Protein AF-A0A6P6X466-F1 (afdb_monomer_lite)

pLDDT: mean 77.44, std 16.74, range [40.84, 95.31]

Radius of gyration: 18.44 Å; chains: 1; bounding box: 36×22×62 Å

Foldseek 3Di:
DDDDDDPPDDDDDPLVCQQPPVVLVDDPVDPPVPPPPVSRQPQHDDPPGHPCPVVVVVVVVVVVCVVVVVVVVVVVD

Sequence (77 aa):
MGYDIPAGAAVMVNAWAIARDPLLGISLQNFSQRGFNSELIPFGAGRRGCPGTTFVVAVNKLALAKLFSCRISLSWM

Secondary structure (DSSP, 8-state):
----PPTT------HHHHTT-GGG---TT----SS--TT--BTB-GGGS-TTHHHHHHHHHHHHHHHHHHHHHHH--

Structure (mmCIF, N/CA/C/O backbone):
data_AF-A0A6P6X466-F1
#
_entry.id   AF-A0A6P6X466-F1
#
loop_
_atom_site.group_PDB
_atom_site.id
_atom_site.type_symbol
_atom_site.label_atom_id
_atom_site.label_alt_id
_atom_site.label_comp_id
_atom_site.label_asym_id
_atom_site.label_entity_id
_atom_site.label_seq_id
_atom_site.pdbx_PDB_ins_code
_atom_site.Cartn_x
_atom_site.Cartn_y
_atom_site.Cartn_z
_atom_site.occupancy
_atom_site.B_iso_or_equiv
_atom_site.auth_seq_id
_atom_site.auth_comp_id
_atom_site.auth_asym_id
_atom_site.auth_atom_id
_atom_site.pdbx_PDB_model_num
ATOM 1 N N . MET A 1 1 ? 19.566 4.668 -12.276 1.00 51.22 1 MET A N 1
ATOM 2 C CA . MET A 1 1 ? 19.832 3.335 -12.851 1.00 51.22 1 MET A CA 1
ATOM 3 C C . MET A 1 1 ? 18.490 2.728 -13.227 1.00 51.22 1 MET A C 1
ATOM 5 O O . MET A 1 1 ? 17.659 2.581 -12.341 1.00 51.22 1 MET A O 1
ATOM 9 N N . GLY A 1 2 ? 18.230 2.516 -14.515 1.00 77.69 2 GLY A N 1
ATOM 10 C CA . GLY A 1 2 ? 16.996 1.892 -15.007 1.00 77.69 2 GLY A CA 1
ATOM 11 C C . GLY A 1 2 ? 17.260 0.448 -15.426 1.00 77.69 2 GLY A C 1
ATOM 12 O O . GLY A 1 2 ? 18.398 0.108 -15.731 1.00 77.69 2 GLY A O 1
ATOM 13 N N . TYR A 1 3 ? 16.223 -0.385 -15.411 1.00 85.19 3 TYR A N 1
ATOM 14 C CA . TYR A 1 3 ? 16.263 -1.724 -15.996 1.00 85.19 3 TYR A CA 1
ATOM 15 C C . TYR A 1 3 ? 15.664 -1.670 -17.402 1.00 85.19 3 TYR A C 1
ATOM 17 O O . TYR A 1 3 ? 14.597 -1.079 -17.581 1.00 85.19 3 TYR A O 1
ATOM 25 N N . ASP A 1 4 ? 16.316 -2.312 -18.370 1.00 91.25 4 ASP A N 1
ATOM 26 C CA . ASP A 1 4 ? 15.747 -2.514 -19.702 1.00 91.25 4 ASP A CA 1
ATOM 27 C C . ASP A 1 4 ? 14.725 -3.651 -19.645 1.00 91.25 4 ASP A C 1
ATOM 29 O O . ASP A 1 4 ? 15.063 -4.827 -19.505 1.00 91.25 4 ASP A O 1
ATOM 33 N N . ILE A 1 5 ? 13.449 -3.278 -19.708 1.00 90.25 5 ILE A N 1
ATOM 34 C CA . ILE A 1 5 ? 12.321 -4.207 -19.658 1.00 90.25 5 ILE A CA 1
ATOM 35 C C . ILE A 1 5 ? 11.786 -4.371 -21.087 1.00 90.25 5 ILE A C 1
ATOM 37 O O . ILE A 1 5 ? 11.361 -3.378 -21.685 1.00 90.25 5 ILE A O 1
ATOM 41 N N . PRO A 1 6 ? 11.782 -5.591 -21.654 1.00 94.44 6 PRO A N 1
ATOM 42 C CA . PRO A 1 6 ? 11.294 -5.804 -23.010 1.00 94.44 6 PRO A CA 1
ATOM 43 C C . PRO A 1 6 ? 9.788 -5.528 -23.110 1.00 94.44 6 PRO A C 1
ATOM 45 O O . PRO A 1 6 ? 9.025 -5.724 -22.159 1.00 94.44 6 PRO A O 1
ATOM 48 N N . ALA A 1 7 ? 9.344 -5.082 -24.287 1.00 94.50 7 ALA A N 1
ATOM 49 C CA . ALA A 1 7 ? 7.936 -4.796 -24.536 1.00 94.50 7 ALA A CA 1
ATOM 50 C C . ALA A 1 7 ? 7.069 -6.050 -24.315 1.00 94.50 7 ALA A C 1
ATOM 52 O O . ALA A 1 7 ? 7.399 -7.139 -24.777 1.00 94.50 7 ALA A O 1
ATOM 53 N N . GLY A 1 8 ? 5.953 -5.887 -23.602 1.00 93.50 8 GLY A N 1
ATOM 54 C CA . GLY A 1 8 ? 5.044 -6.987 -23.265 1.00 93.50 8 GLY A CA 1
ATOM 55 C C . GLY A 1 8 ? 5.443 -7.803 -22.030 1.00 93.50 8 GLY A C 1
ATOM 56 O O . GLY A 1 8 ? 4.686 -8.689 -21.636 1.00 93.50 8 GLY A O 1
ATOM 57 N N . ALA A 1 9 ? 6.574 -7.505 -21.379 1.00 94.81 9 ALA A N 1
ATOM 58 C CA . ALA A 1 9 ? 6.928 -8.153 -20.121 1.00 94.81 9 ALA A CA 1
ATOM 59 C C . ALA A 1 9 ? 5.943 -7.786 -18.999 1.00 94.81 9 ALA A C 1
ATOM 61 O O . ALA A 1 9 ? 5.600 -6.619 -18.792 1.00 94.81 9 ALA A O 1
ATOM 62 N N . ALA A 1 10 ? 5.519 -8.793 -18.234 1.00 92.94 10 ALA A N 1
ATOM 63 C CA . ALA A 1 10 ? 4.758 -8.578 -17.014 1.00 92.94 10 ALA A CA 1
ATOM 64 C C . ALA A 1 10 ? 5.698 -8.108 -15.895 1.00 92.94 10 ALA A C 1
ATOM 66 O O . ALA A 1 10 ? 6.707 -8.749 -15.608 1.00 92.94 10 ALA A O 1
ATOM 67 N N . VAL A 1 11 ? 5.344 -7.003 -15.241 1.00 90.06 11 VAL A N 1
ATOM 68 C CA . VAL A 1 11 ? 6.100 -6.446 -14.114 1.00 90.06 11 VAL A CA 1
ATOM 69 C C . VAL A 1 11 ? 5.227 -6.493 -12.870 1.00 90.06 11 VAL A C 1
ATOM 71 O O . VAL A 1 11 ? 4.107 -5.980 -12.869 1.00 90.06 11 VAL A O 1
ATOM 74 N N . MET A 1 12 ? 5.749 -7.091 -11.802 1.00 91.06 12 MET A N 1
ATOM 75 C CA . MET A 1 12 ? 5.089 -7.130 -10.502 1.00 91.06 12 MET A CA 1
ATOM 76 C C . MET A 1 12 ? 5.778 -6.166 -9.538 1.00 91.06 12 MET A C 1
ATOM 78 O O . MET A 1 12 ? 6.996 -6.190 -9.380 1.00 91.06 12 MET A O 1
ATOM 82 N N . VAL A 1 13 ? 4.990 -5.322 -8.873 1.00 88.00 13 VAL A N 1
ATOM 83 C CA . VAL A 1 13 ? 5.498 -4.382 -7.869 1.00 88.00 13 VAL A CA 1
ATOM 84 C C . VAL A 1 13 ? 5.463 -5.047 -6.499 1.00 88.00 13 VAL A C 1
ATOM 86 O O . VAL A 1 13 ? 4.393 -5.384 -5.990 1.00 88.00 13 VAL A O 1
ATOM 89 N N . ASN A 1 14 ? 6.629 -5.211 -5.876 1.00 90.12 14 ASN A N 1
ATOM 90 C CA . ASN A 1 14 ? 6.732 -5.748 -4.522 1.00 90.12 14 ASN A CA 1
ATOM 91 C C . ASN A 1 14 ? 6.520 -4.641 -3.478 1.00 90.12 14 ASN A C 1
ATOM 93 O O . ASN A 1 14 ? 7.470 -4.111 -2.900 1.00 90.12 14 ASN A O 1
ATOM 97 N N . ALA A 1 15 ? 5.256 -4.302 -3.223 1.00 86.81 15 ALA A N 1
ATOM 98 C CA . ALA A 1 15 ? 4.890 -3.280 -2.241 1.00 86.81 15 ALA A CA 1
ATOM 99 C C . ALA A 1 15 ? 5.380 -3.609 -0.814 1.00 86.81 15 ALA A C 1
ATOM 101 O O . ALA A 1 15 ? 5.663 -2.707 -0.032 1.00 86.81 15 ALA A O 1
ATOM 102 N N . TRP A 1 16 ? 5.522 -4.896 -0.481 1.00 85.94 16 TRP A N 1
ATOM 103 C CA . TRP A 1 16 ? 5.955 -5.369 0.837 1.00 85.94 16 TRP A CA 1
ATOM 104 C C . TRP A 1 16 ? 7.448 -5.154 1.105 1.00 85.94 16 TRP A C 1
ATOM 106 O O . TRP A 1 16 ? 7.844 -4.866 2.237 1.00 85.94 16 TRP A O 1
ATOM 116 N N . ALA A 1 17 ? 8.282 -5.306 0.074 1.00 88.38 17 ALA A N 1
ATOM 117 C CA . ALA A 1 17 ? 9.696 -4.956 0.146 1.00 88.38 17 ALA A CA 1
ATOM 118 C C . ALA A 1 17 ? 9.873 -3.435 0.235 1.00 88.38 17 ALA A C 1
ATOM 120 O O . ALA A 1 17 ? 10.587 -2.973 1.116 1.00 88.38 17 ALA A O 1
ATOM 121 N N . ILE A 1 18 ? 9.152 -2.674 -0.599 1.00 85.31 18 ILE A N 1
ATOM 122 C CA . ILE A 1 18 ? 9.202 -1.202 -0.605 1.00 85.31 18 ILE A CA 1
ATOM 123 C C . ILE A 1 18 ? 8.826 -0.643 0.769 1.00 85.31 18 ILE A C 1
ATOM 125 O O . ILE A 1 18 ? 9.575 0.138 1.335 1.00 85.31 18 ILE A O 1
ATOM 129 N N . ALA A 1 19 ? 7.721 -1.098 1.367 1.00 79.81 19 ALA A N 1
ATOM 130 C CA . ALA A 1 19 ? 7.262 -0.597 2.667 1.00 79.81 19 ALA A CA 1
ATOM 131 C C . ALA A 1 19 ? 8.233 -0.849 3.840 1.00 79.81 19 ALA A C 1
ATOM 133 O O . ALA A 1 19 ? 7.999 -0.344 4.937 1.00 79.81 19 ALA A O 1
ATOM 134 N N . ARG A 1 20 ? 9.278 -1.663 3.646 1.00 81.38 20 ARG A N 1
ATOM 135 C CA . ARG A 1 20 ? 10.265 -2.031 4.674 1.00 81.38 20 ARG A CA 1
ATOM 136 C C . ARG A 1 20 ? 11.694 -1.742 4.236 1.00 81.38 20 ARG A C 1
ATOM 138 O O . ARG A 1 20 ? 12.630 -2.253 4.846 1.00 81.38 20 ARG A O 1
ATOM 145 N N . ASP A 1 21 ? 11.851 -0.949 3.183 1.00 84.31 21 ASP A N 1
ATOM 146 C CA . ASP A 1 21 ? 13.156 -0.502 2.741 1.00 84.31 21 ASP A CA 1
ATOM 147 C C . ASP A 1 21 ? 13.740 0.454 3.801 1.00 84.31 21 ASP A C 1
ATOM 149 O O . ASP A 1 21 ? 13.137 1.496 4.087 1.00 84.31 21 ASP A O 1
ATOM 153 N N . PRO A 1 22 ? 14.891 0.116 4.416 1.00 81.56 22 PRO A N 1
ATOM 154 C CA . PRO A 1 22 ? 15.520 0.960 5.428 1.00 81.56 22 PRO A CA 1
ATOM 155 C C . PRO A 1 22 ? 15.903 2.349 4.897 1.00 81.56 22 PRO A C 1
ATOM 157 O O . PRO A 1 22 ? 16.041 3.278 5.693 1.00 81.56 22 PRO A O 1
ATOM 160 N N . LEU A 1 23 ? 16.047 2.512 3.576 1.00 81.12 23 LEU A N 1
ATOM 161 C CA . LEU A 1 23 ? 16.390 3.790 2.949 1.00 81.12 23 LEU A CA 1
ATOM 162 C C . LEU A 1 23 ? 15.249 4.811 2.989 1.00 81.12 23 LEU A C 1
ATOM 164 O O . LEU A 1 23 ? 15.523 6.007 2.950 1.00 81.12 23 LEU A O 1
ATOM 168 N N . LEU A 1 24 ? 13.995 4.367 3.112 1.00 72.19 24 LEU A N 1
ATOM 169 C CA . LEU A 1 24 ? 12.840 5.269 3.186 1.00 72.19 24 LEU A CA 1
ATOM 170 C C . LEU A 1 24 ? 12.713 5.949 4.561 1.00 72.19 24 LEU A C 1
ATOM 172 O O . LEU A 1 24 ? 11.846 6.788 4.767 1.00 72.19 24 LEU A O 1
ATOM 176 N N . GLY A 1 25 ? 13.526 5.571 5.557 1.00 65.00 25 GLY A N 1
ATOM 177 C CA . GLY A 1 25 ? 13.478 6.179 6.894 1.00 65.00 25 GLY A CA 1
ATOM 178 C C . GLY A 1 25 ? 12.145 5.981 7.638 1.00 65.00 25 GLY A C 1
ATOM 179 O O . GLY A 1 25 ? 11.927 6.578 8.695 1.00 65.00 25 GLY A O 1
ATOM 180 N N . ILE A 1 26 ? 11.250 5.132 7.118 1.00 63.28 26 ILE A N 1
ATOM 181 C CA . ILE A 1 26 ? 9.954 4.826 7.719 1.00 63.28 26 ILE A CA 1
ATOM 182 C C . ILE A 1 26 ? 10.188 3.841 8.864 1.00 63.28 26 ILE A C 1
ATOM 184 O O . ILE A 1 26 ? 10.298 2.630 8.672 1.00 63.28 26 ILE A O 1
ATOM 188 N N . SER A 1 27 ? 10.238 4.349 10.092 1.00 59.16 27 SER A N 1
ATOM 189 C CA . SER A 1 27 ? 10.133 3.483 11.263 1.00 59.16 27 SER A CA 1
ATOM 190 C C . SER A 1 27 ? 8.723 2.891 11.311 1.00 59.16 27 SER A C 1
ATOM 192 O O . SER A 1 27 ? 7.753 3.608 11.552 1.00 59.16 27 SER A O 1
ATOM 194 N N . LEU A 1 28 ? 8.609 1.568 11.145 1.00 56.06 28 LEU A N 1
ATOM 195 C CA . LEU A 1 28 ? 7.359 0.818 11.354 1.00 56.06 28 LEU A CA 1
ATOM 196 C C . LEU A 1 28 ? 6.783 1.005 12.772 1.00 56.06 28 LEU A C 1
ATOM 198 O O . LEU A 1 28 ? 5.626 0.679 13.018 1.00 56.06 28 LEU A O 1
ATOM 202 N N . GLN A 1 29 ? 7.587 1.510 13.711 1.00 53.84 29 GLN A N 1
ATOM 203 C CA . GLN A 1 29 ? 7.166 1.844 15.070 1.00 53.84 29 GLN A 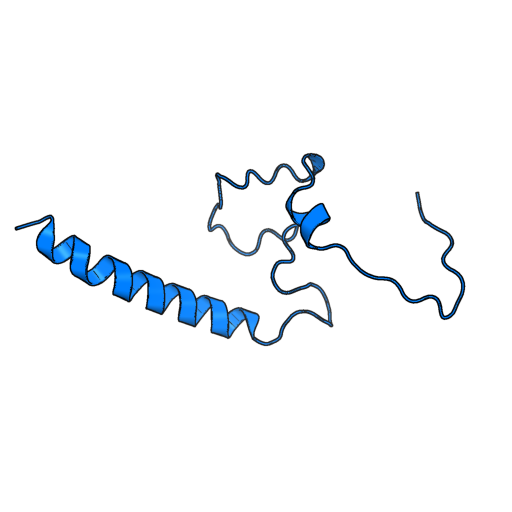CA 1
ATOM 204 C C . GLN A 1 29 ? 6.568 3.251 15.186 1.00 53.84 29 GLN A C 1
ATOM 206 O O . GLN A 1 29 ? 5.730 3.478 16.054 1.00 53.84 29 GLN A O 1
ATOM 211 N N . ASN A 1 30 ? 6.942 4.181 14.304 1.00 54.38 30 ASN A N 1
ATOM 212 C CA . ASN A 1 30 ? 6.518 5.577 14.363 1.00 54.38 30 ASN A CA 1
ATOM 213 C C . ASN A 1 30 ? 5.600 5.910 13.181 1.00 54.38 30 ASN A C 1
ATOM 215 O O . ASN A 1 30 ? 5.952 6.690 12.295 1.00 54.38 30 ASN A O 1
ATOM 219 N N . PHE A 1 31 ? 4.386 5.350 13.190 1.00 55.88 31 PHE A N 1
ATOM 220 C CA . PHE A 1 31 ? 3.298 5.797 12.316 1.00 55.88 31 PHE A CA 1
ATOM 221 C C . PHE A 1 31 ? 2.848 7.208 12.727 1.00 55.88 31 PHE A C 1
ATOM 223 O O . PHE A 1 31 ? 1.856 7.397 13.431 1.00 55.88 31 PHE A O 1
ATOM 230 N N . SER A 1 32 ? 3.598 8.224 12.302 1.00 52.00 32 SER A N 1
ATOM 231 C CA . SER A 1 32 ? 3.158 9.615 12.380 1.00 52.00 32 SER A CA 1
ATOM 232 C C . SER A 1 32 ? 1.877 9.753 11.556 1.00 52.00 32 SER A C 1
ATOM 234 O O . SER A 1 32 ? 1.899 9.610 10.339 1.00 52.00 32 SER A O 1
ATOM 236 N N . GLN A 1 33 ? 0.749 10.036 12.214 1.00 51.03 33 GLN A N 1
ATOM 237 C CA . GLN A 1 33 ? -0.558 10.257 11.575 1.00 51.03 33 GLN A CA 1
ATOM 238 C C . GLN A 1 33 ? -0.619 11.541 10.726 1.00 51.03 33 GLN A C 1
ATOM 240 O O . GLN A 1 33 ? -1.696 11.950 10.287 1.00 51.03 33 GLN A O 1
ATOM 245 N N . ARG A 1 34 ? 0.517 12.217 10.517 1.00 45.69 34 ARG A N 1
ATOM 246 C CA . ARG A 1 34 ? 0.592 13.372 9.627 1.00 45.69 34 ARG A CA 1
ATOM 247 C C . ARG A 1 34 ? 0.384 12.850 8.209 1.00 45.69 34 ARG A C 1
ATOM 249 O O . ARG A 1 34 ? 1.010 11.879 7.806 1.00 45.69 34 ARG A O 1
ATOM 256 N N . GLY A 1 35 ? -0.618 13.424 7.551 1.00 46.88 35 GLY A N 1
ATOM 257 C CA . GLY A 1 35 ? -1.307 12.847 6.406 1.00 46.88 35 GLY A CA 1
ATOM 258 C C . GLY A 1 35 ? -0.388 12.227 5.363 1.00 46.88 35 GLY A C 1
ATOM 259 O O . GLY A 1 35 ? 0.619 12.812 5.002 1.00 46.88 35 GLY A O 1
ATOM 260 N N . PHE A 1 36 ? -0.802 11.055 4.877 1.00 50.91 36 PHE A N 1
ATOM 261 C CA . PHE A 1 36 ? -0.367 10.471 3.612 1.00 50.91 36 PHE A CA 1
ATOM 262 C C . PHE A 1 36 ? 1.131 10.676 3.332 1.00 50.91 36 PHE A C 1
ATOM 264 O O . PHE A 1 36 ? 1.492 11.376 2.390 1.00 50.91 36 PHE A O 1
ATOM 271 N N . ASN A 1 37 ? 2.005 10.090 4.162 1.0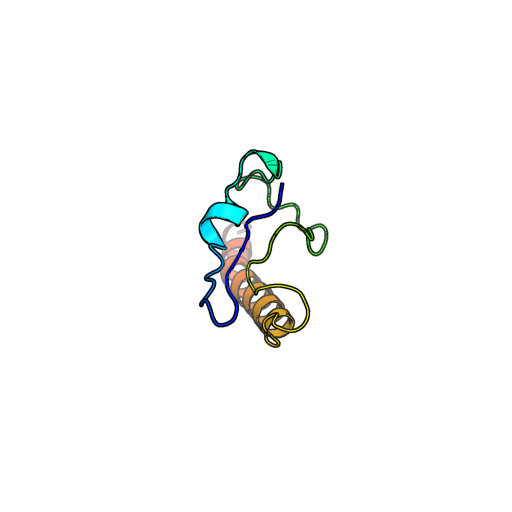0 56.12 37 ASN A N 1
ATOM 272 C CA . ASN A 1 37 ? 3.421 9.982 3.810 1.00 56.12 37 ASN A CA 1
ATOM 273 C C . ASN A 1 37 ? 3.493 9.338 2.421 1.00 56.12 37 ASN A C 1
ATOM 275 O O . ASN A 1 37 ? 3.165 8.162 2.266 1.00 56.12 37 ASN A O 1
ATOM 279 N N . SER A 1 38 ? 3.863 10.127 1.414 1.00 55.25 38 SER A N 1
ATOM 280 C CA . SER A 1 38 ? 3.793 9.759 -0.004 1.00 55.25 38 SER A CA 1
ATOM 281 C C . SER A 1 38 ? 4.723 8.605 -0.386 1.00 55.25 38 SER A C 1
ATOM 283 O O . SER A 1 38 ? 4.609 8.078 -1.487 1.00 55.25 38 SER A O 1
ATOM 285 N N . GLU A 1 39 ? 5.628 8.205 0.510 1.00 62.38 39 GLU A N 1
ATOM 286 C CA . GLU A 1 39 ? 6.469 7.014 0.357 1.0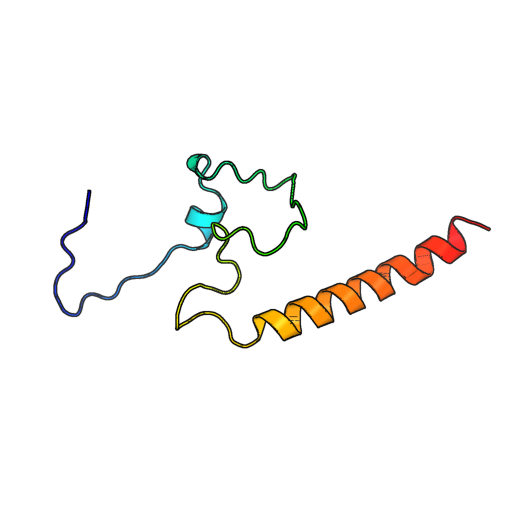0 62.38 39 GLU A CA 1
ATOM 287 C C . GLU A 1 39 ? 5.727 5.702 0.625 1.00 62.38 39 GLU A C 1
ATOM 289 O O . GLU A 1 39 ? 6.098 4.662 0.082 1.00 62.38 39 GLU A O 1
ATOM 294 N N . LEU A 1 40 ? 4.667 5.718 1.437 1.00 72.44 40 LEU A N 1
ATOM 295 C CA . LEU A 1 40 ? 3.899 4.514 1.736 1.00 72.44 40 LEU A CA 1
ATOM 296 C C . LEU A 1 40 ?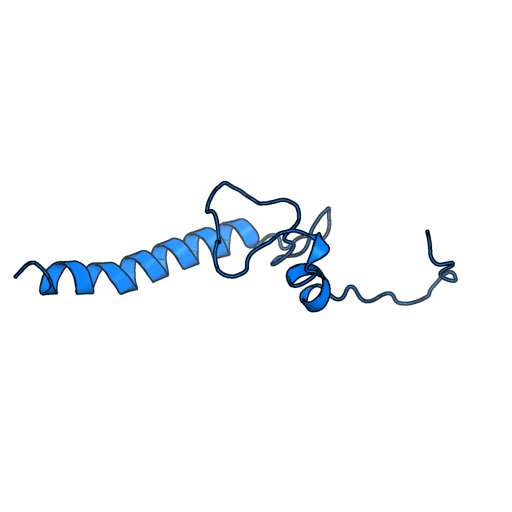 2.789 4.328 0.700 1.00 72.44 40 LEU A C 1
ATOM 298 O O . LEU A 1 40 ? 1.936 5.191 0.508 1.00 72.44 40 LEU A O 1
ATOM 302 N N . ILE A 1 41 ? 2.753 3.141 0.091 1.00 84.38 41 ILE A N 1
ATOM 303 C CA . ILE A 1 41 ? 1.760 2.757 -0.926 1.00 84.38 41 ILE A CA 1
ATOM 304 C C . ILE A 1 41 ? 0.854 1.589 -0.478 1.00 84.38 41 ILE A C 1
ATOM 306 O O . ILE A 1 41 ? 0.650 0.646 -1.246 1.00 84.38 41 ILE A O 1
ATOM 310 N N . PRO A 1 42 ? 0.274 1.611 0.744 1.00 80.50 42 PRO A N 1
ATOM 311 C CA . PRO A 1 42 ? -0.474 0.475 1.300 1.00 80.50 42 PRO A CA 1
ATOM 312 C C . PRO A 1 42 ? -1.732 0.136 0.491 1.00 80.50 42 PRO A C 1
ATOM 314 O O . PRO A 1 42 ? -2.201 -0.997 0.508 1.00 80.50 42 PRO A O 1
ATOM 317 N N . PHE A 1 43 ? -2.256 1.116 -0.243 1.00 87.44 43 PHE A N 1
ATOM 318 C CA . PHE A 1 43 ? -3.416 0.981 -1.115 1.00 87.44 43 PHE A CA 1
ATOM 319 C C . PHE A 1 43 ? -3.055 1.203 -2.593 1.00 87.44 43 PHE A C 1
ATOM 321 O O . PHE A 1 43 ? -3.923 1.508 -3.410 1.00 87.44 43 PHE A O 1
ATOM 328 N N . GLY A 1 44 ? -1.774 1.061 -2.948 1.00 87.81 44 GLY A N 1
ATOM 329 C CA . GLY A 1 44 ? -1.245 1.444 -4.256 1.00 87.81 44 GLY A CA 1
ATOM 330 C C . GLY A 1 44 ? -1.059 2.959 -4.404 1.00 87.81 44 GLY A C 1
ATOM 331 O O . GLY A 1 44 ? -1.297 3.727 -3.474 1.00 87.81 44 GLY A O 1
ATOM 332 N N . ALA A 1 45 ? -0.612 3.386 -5.585 1.00 85.06 45 ALA A N 1
ATOM 333 C CA . ALA A 1 45 ? -0.319 4.785 -5.895 1.00 85.06 45 ALA A CA 1
ATOM 334 C C . ALA A 1 45 ? -0.673 5.150 -7.344 1.00 85.06 45 ALA A C 1
ATOM 336 O O . ALA A 1 45 ? -0.900 4.287 -8.199 1.00 85.06 45 ALA A O 1
ATOM 337 N N . GLY A 1 46 ? -0.706 6.455 -7.622 1.00 86.50 46 GLY A N 1
ATOM 338 C CA . GLY A 1 46 ? -1.009 7.000 -8.944 1.00 86.50 46 GLY A CA 1
ATOM 339 C C . GLY A 1 46 ? -2.427 6.666 -9.420 1.00 86.50 46 GLY A C 1
ATOM 340 O O . GLY A 1 46 ? -3.351 6.492 -8.630 1.00 86.50 46 GLY A O 1
ATOM 341 N N . ARG A 1 47 ? -2.602 6.545 -10.742 1.00 87.69 47 ARG A N 1
ATOM 342 C CA . ARG A 1 47 ? -3.915 6.315 -11.382 1.00 87.69 47 ARG A CA 1
ATOM 343 C C . ARG A 1 47 ? -4.548 4.950 -11.082 1.00 87.69 47 ARG A C 1
ATOM 345 O O . ARG A 1 47 ? -5.712 4.754 -11.411 1.00 87.69 47 ARG A O 1
ATOM 352 N N . ARG A 1 48 ? -3.786 4.007 -10.519 1.00 89.25 48 ARG A N 1
ATOM 353 C CA . ARG A 1 48 ? -4.246 2.651 -10.166 1.00 89.25 48 ARG A CA 1
ATOM 354 C C . ARG A 1 48 ? -4.354 2.436 -8.651 1.00 89.25 48 ARG A C 1
ATOM 356 O O . ARG A 1 48 ? -4.464 1.295 -8.213 1.00 89.25 48 ARG A O 1
ATOM 363 N N . GLY A 1 49 ? -4.293 3.506 -7.854 1.00 88.69 49 GLY A N 1
ATOM 364 C CA . GLY A 1 49 ? -4.540 3.426 -6.416 1.00 88.69 49 GLY A CA 1
ATOM 365 C C . GLY A 1 49 ? -5.958 2.935 -6.109 1.00 88.69 49 GLY A C 1
ATOM 366 O O . GLY A 1 49 ? -6.885 3.146 -6.893 1.00 88.69 49 GLY A O 1
ATOM 367 N N . CYS A 1 50 ? -6.131 2.272 -4.967 1.00 89.56 50 CYS A N 1
ATOM 368 C CA . CYS A 1 50 ? -7.420 1.742 -4.544 1.00 89.56 50 CYS A CA 1
ATOM 369 C C . CYS A 1 50 ? -8.435 2.886 -4.362 1.00 89.56 50 CYS A C 1
ATOM 371 O O . CYS A 1 50 ? -8.217 3.763 -3.515 1.00 89.56 50 CYS A O 1
ATOM 373 N N . PRO A 1 51 ? -9.581 2.865 -5.068 1.00 92.56 51 PRO A N 1
ATOM 374 C CA . PRO A 1 51 ? -10.608 3.893 -4.904 1.00 92.56 51 PRO A CA 1
ATOM 375 C C . PRO A 1 51 ? -11.260 3.852 -3.510 1.00 92.56 51 PRO A C 1
ATOM 377 O O . PRO A 1 51 ? -11.798 4.853 -3.050 1.00 92.56 51 PRO A O 1
ATOM 380 N N . GLY A 1 52 ? -11.171 2.721 -2.799 1.00 93.62 52 GLY A N 1
ATOM 381 C CA . GLY A 1 52 ? -11.710 2.534 -1.448 1.00 93.62 52 GLY A CA 1
ATOM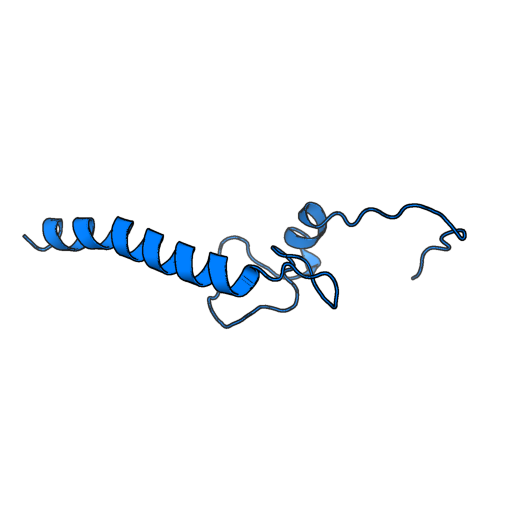 382 C C . GLY A 1 52 ? -10.831 3.071 -0.313 1.00 93.62 52 GLY A C 1
ATOM 383 O O . GLY A 1 52 ? -11.149 2.841 0.853 1.00 93.62 52 GLY A O 1
ATOM 384 N N . THR A 1 53 ? -9.732 3.771 -0.615 1.00 89.69 53 THR A N 1
ATOM 385 C CA . THR A 1 53 ? -8.783 4.262 0.404 1.00 89.69 53 THR A CA 1
ATOM 386 C C . THR A 1 53 ? -9.461 5.162 1.444 1.00 89.69 53 THR A C 1
ATOM 388 O O . THR A 1 53 ? -9.233 5.023 2.643 1.00 89.69 53 THR A O 1
ATOM 391 N N . THR A 1 54 ? -10.345 6.062 1.018 1.00 89.12 54 THR A N 1
ATOM 392 C CA . THR A 1 54 ? -11.078 6.949 1.939 1.00 89.12 54 THR A CA 1
ATOM 393 C C . THR A 1 54 ? -12.082 6.179 2.796 1.00 89.12 54 THR A C 1
ATOM 395 O O . THR A 1 54 ? -12.210 6.449 3.992 1.00 89.12 54 THR A O 1
ATOM 398 N N . PHE A 1 55 ? -12.743 5.179 2.209 1.00 94.50 55 PHE A N 1
ATOM 399 C CA . PHE A 1 55 ? -13.704 4.324 2.897 1.00 94.50 55 PHE A CA 1
ATOM 400 C C . PHE A 1 55 ? -13.043 3.512 4.015 1.00 94.50 55 PHE A C 1
ATOM 402 O O . PHE A 1 55 ? -13.484 3.578 5.161 1.00 94.50 55 PHE A O 1
ATOM 409 N N . VAL A 1 56 ? -11.947 2.803 3.725 1.00 92.50 56 VAL A N 1
ATOM 410 C CA . VAL A 1 56 ? -11.261 1.984 4.740 1.00 92.50 56 VAL A CA 1
ATOM 411 C C . VAL A 1 56 ? -10.673 2.838 5.864 1.00 92.50 56 VAL A C 1
ATOM 413 O O . VAL A 1 56 ? -10.726 2.442 7.026 1.00 92.50 56 VAL A O 1
ATOM 416 N N . VAL A 1 57 ? -10.191 4.049 5.563 1.00 89.38 57 VAL A N 1
ATOM 417 C CA . VAL A 1 57 ? -9.739 4.991 6.598 1.00 89.38 57 VAL A CA 1
ATOM 418 C C . VAL A 1 57 ? -10.891 5.377 7.531 1.00 89.38 57 VAL A C 1
ATOM 420 O O . VAL A 1 57 ? -10.699 5.409 8.748 1.00 89.38 57 VAL A O 1
ATOM 423 N N . ALA A 1 58 ? -12.086 5.641 6.999 1.00 91.81 58 ALA A N 1
ATOM 424 C CA . ALA A 1 58 ? -13.261 5.953 7.814 1.00 91.81 58 ALA A CA 1
ATOM 425 C C . ALA A 1 58 ? -13.709 4.752 8.667 1.00 91.81 58 ALA A C 1
ATOM 427 O O . ALA A 1 58 ? -13.938 4.902 9.870 1.00 91.81 58 ALA A O 1
ATOM 428 N N . VAL A 1 59 ? -13.767 3.557 8.071 1.00 95.31 59 VAL A N 1
ATOM 429 C CA . VAL A 1 59 ? -14.149 2.318 8.768 1.00 95.31 59 VAL A CA 1
ATOM 430 C C . VAL A 1 59 ? -13.160 1.983 9.882 1.00 95.31 59 VAL A C 1
ATOM 432 O O . VAL A 1 59 ? -13.586 1.704 11.000 1.00 95.31 59 VAL A O 1
ATOM 435 N N . ASN A 1 60 ? -11.852 2.084 9.631 1.00 91.25 60 ASN A N 1
ATOM 436 C CA . ASN A 1 60 ? -10.833 1.814 10.646 1.00 91.25 60 ASN A CA 1
ATOM 437 C C . ASN A 1 60 ? -10.928 2.792 11.819 1.00 91.25 60 ASN A C 1
ATOM 439 O O . ASN A 1 60 ? -10.847 2.370 12.971 1.00 91.25 60 ASN A O 1
ATOM 443 N N . LYS A 1 61 ? -11.152 4.087 11.554 1.00 89.44 61 LYS A N 1
ATOM 444 C CA . LYS A 1 61 ? -11.375 5.078 12.619 1.00 89.44 61 LYS A CA 1
ATOM 445 C C . LYS A 1 61 ? -12.584 4.715 13.479 1.00 89.44 61 LYS A C 1
ATOM 447 O O . LYS A 1 61 ? -12.484 4.755 14.703 1.00 89.44 61 LYS A O 1
ATOM 452 N N . LEU A 1 62 ? -13.698 4.329 12.857 1.00 93.75 62 LEU A N 1
ATOM 453 C CA . LEU A 1 62 ? -14.906 3.919 13.573 1.00 93.75 62 LEU A CA 1
ATOM 454 C C . LEU A 1 62 ? -14.681 2.639 14.389 1.00 93.75 62 LEU A C 1
ATOM 456 O O . LEU A 1 62 ? -15.067 2.582 15.556 1.00 93.75 62 LEU A O 1
ATOM 460 N N . ALA A 1 63 ? -14.039 1.631 13.798 1.00 93.75 63 ALA A N 1
ATOM 461 C CA . ALA A 1 63 ? -13.732 0.372 14.465 1.00 93.75 63 ALA A CA 1
ATOM 462 C C . ALA A 1 63 ? -12.843 0.600 15.695 1.00 93.75 63 ALA A C 1
ATOM 464 O O . ALA A 1 63 ? -13.176 0.143 16.786 1.00 93.75 63 ALA A O 1
ATOM 465 N N . LEU A 1 64 ? -11.767 1.381 15.553 1.00 92.50 64 LEU A N 1
ATOM 466 C CA . LEU A 1 64 ? -10.889 1.739 16.669 1.00 92.50 64 LEU A CA 1
ATOM 467 C C . LEU A 1 64 ? -11.643 2.531 17.742 1.00 92.50 64 LEU A C 1
ATOM 469 O O . LEU A 1 64 ? -11.537 2.204 18.922 1.00 92.50 64 LEU A O 1
ATOM 473 N N . ALA A 1 65 ? -12.456 3.517 17.352 1.00 92.31 65 ALA A N 1
ATOM 474 C CA . ALA A 1 65 ? -13.274 4.270 18.298 1.00 92.31 65 ALA A CA 1
ATOM 475 C C . ALA A 1 65 ? -14.187 3.342 19.111 1.00 92.31 65 ALA A C 1
ATOM 477 O O . ALA A 1 65 ? -14.261 3.475 20.328 1.00 92.31 65 ALA A O 1
ATOM 478 N N . LYS A 1 66 ? -14.824 2.354 18.474 1.00 90.81 66 LYS A N 1
ATOM 479 C CA . LYS A 1 66 ? -15.655 1.364 19.170 1.00 90.81 66 LYS A CA 1
ATOM 480 C C . LYS A 1 66 ? -14.838 0.475 20.105 1.00 90.81 66 LYS A C 1
ATOM 482 O O . LYS A 1 66 ? -15.228 0.331 21.263 1.00 90.81 66 LYS A O 1
ATOM 487 N N . LEU A 1 67 ? -13.695 -0.037 19.651 1.00 91.56 67 LEU A N 1
ATOM 488 C CA . LEU A 1 67 ? -12.815 -0.886 20.462 1.00 91.56 67 LEU A CA 1
ATOM 489 C C . LEU A 1 67 ? -12.310 -0.166 21.724 1.00 91.56 67 LEU A C 1
ATOM 491 O O . LEU A 1 67 ? -12.289 -0.759 22.801 1.00 91.56 67 LEU A O 1
ATOM 495 N N . PHE A 1 68 ? -11.956 1.118 21.623 1.00 88.50 68 PHE A N 1
ATOM 496 C CA . PHE A 1 68 ? -11.443 1.887 22.763 1.00 88.50 68 PHE A CA 1
ATOM 497 C C . PHE A 1 68 ? -12.529 2.593 23.592 1.00 88.50 68 PHE A C 1
ATOM 499 O O . PHE A 1 68 ? -12.292 2.885 24.765 1.00 88.50 68 PHE A O 1
ATOM 506 N N . SER A 1 69 ? -13.729 2.814 23.042 1.00 76.62 69 SER A N 1
ATOM 507 C CA . SER A 1 69 ? -14.823 3.511 23.743 1.00 76.62 69 SER A CA 1
ATOM 508 C C . SER A 1 69 ? -15.295 2.807 25.019 1.00 76.62 69 SER A C 1
ATOM 510 O O . SER A 1 69 ? -15.636 3.477 25.989 1.00 76.62 69 SER A O 1
ATOM 512 N N . CYS A 1 70 ? -15.263 1.471 25.065 1.00 56.03 70 CYS A N 1
ATOM 513 C CA . CYS A 1 70 ? -15.683 0.717 26.249 1.00 56.03 70 CYS A CA 1
ATOM 514 C C . CYS A 1 70 ? -14.574 0.628 27.317 1.00 56.03 70 CYS A C 1
ATOM 516 O O . CYS A 1 70 ? -14.861 0.634 28.512 1.00 56.03 70 CYS A O 1
ATOM 518 N N . ARG A 1 71 ? -13.292 0.632 26.914 1.00 54.00 71 ARG A N 1
ATOM 519 C CA . ARG A 1 71 ? -12.166 0.511 27.858 1.00 54.00 71 ARG A CA 1
ATOM 520 C C . ARG A 1 71 ? -11.921 1.783 28.673 1.00 54.00 71 ARG A C 1
ATOM 522 O O . ARG A 1 71 ? -11.484 1.690 29.814 1.00 54.00 71 ARG A O 1
ATOM 529 N N . ILE A 1 72 ? -12.232 2.957 28.123 1.00 54.47 72 ILE A N 1
ATOM 530 C 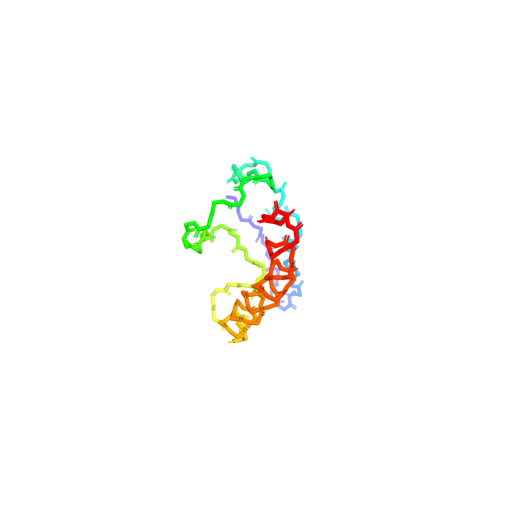CA . ILE A 1 72 ? -12.134 4.223 28.865 1.00 54.47 72 ILE A CA 1
ATOM 531 C C . ILE A 1 72 ? -13.217 4.292 29.955 1.00 54.47 72 ILE A C 1
ATOM 533 O O . ILE A 1 72 ? -12.917 4.702 31.065 1.00 54.47 72 ILE A O 1
ATOM 537 N N . SER A 1 73 ? -14.435 3.792 29.721 1.00 53.41 73 SER A N 1
ATOM 538 C CA . SER A 1 73 ? -15.480 3.802 30.762 1.00 53.41 73 SER A CA 1
ATOM 539 C C . SER A 1 73 ? -15.146 2.945 31.992 1.00 53.41 73 SER A C 1
ATOM 541 O O . SER A 1 73 ? -15.636 3.248 33.071 1.00 53.41 73 SER A O 1
ATOM 543 N N . LEU A 1 74 ? -14.349 1.882 31.841 1.00 55.03 74 LEU A N 1
ATOM 544 C CA . LEU A 1 74 ? -14.008 0.949 32.926 1.00 55.03 74 LEU A CA 1
ATOM 545 C C . LEU A 1 74 ? -12.665 1.254 33.606 1.00 55.03 74 LEU A C 1
ATOM 547 O O . LEU A 1 74 ? -12.358 0.658 34.627 1.00 55.03 74 LEU A O 1
ATOM 551 N N . SER A 1 75 ? -11.846 2.143 33.034 1.00 53.34 75 SER A N 1
ATOM 552 C CA . SER A 1 75 ? -10.554 2.545 33.614 1.00 53.34 75 SER A CA 1
ATOM 553 C C . SER A 1 75 ? -10.644 3.821 34.461 1.00 53.34 75 SER A C 1
ATOM 555 O O . SER A 1 75 ? -9.661 4.178 35.106 1.00 53.34 75 SER A O 1
ATOM 557 N N . TRP A 1 76 ? -11.783 4.518 34.415 1.00 47.53 76 TRP A N 1
ATOM 558 C CA . TRP A 1 76 ? -12.073 5.746 35.167 1.00 47.53 76 TRP A CA 1
ATOM 559 C C . TRP A 1 76 ? -13.238 5.561 36.162 1.00 47.53 76 TRP A C 1
ATOM 561 O O . TRP A 1 76 ? -13.833 6.545 36.600 1.00 47.53 76 TRP A O 1
ATOM 571 N N . MET A 1 77 ? -13.557 4.306 36.497 1.00 40.84 77 MET A N 1
ATOM 572 C CA . MET A 1 77 ? -14.411 3.900 37.619 1.00 40.84 77 MET A CA 1
ATOM 573 C C . MET A 1 77 ? -13.583 3.117 38.631 1.00 40.84 77 MET A C 1
ATOM 575 O O . MET A 1 77 ? -12.684 2.371 38.181 1.00 40.84 77 MET A O 1
#